Protein AF-0000000078882948 (afdb_homodimer)

Foldseek 3Di:
DPPPQQQAKDKDKKFFADQPDAQVNVCVLLVVLAAWPDWGFDADPVGTPGIIMTMHRGNNSVVSSQVVQAQDADPNTGMHD/DPPPVQQAKDKDKKFFADQPDAQVNVCVLLVVLAAWPDWGFDADPVGTPGIIMTMHRGNNSVVSSQVVQAQDADPNTGMHD

Sequence (162 aa):
AENGDSSGPKRLHVTNIPFRFRDNDLRQMFGSFGVIADVEIIYNERGSKGFGFVTFNTAAEANKAREKLNGTIVDGRKVEVAENGDSSGPKRLHVTNIPFRFRDNDLRQMFGSFGVIADVEIIYNERGSKGFGFVTFNTAAEANKAREKLNGTIVDGRKVEV

Structure (mmCIF, N/CA/C/O backbone):
data_AF-0000000078882948-model_v1
#
loop_
_entity.id
_entity.type
_entity.pdbx_description
1 polymer 'RRM domain-containing protein'
#
loop_
_atom_site.group_PDB
_atom_site.id
_atom_site.type_symbol
_atom_site.label_atom_id
_atom_site.label_alt_id
_atom_site.label_comp_id
_atom_site.label_asym_id
_atom_site.label_entity_id
_atom_site.label_seq_id
_atom_site.pdbx_PDB_ins_code
_atom_site.Cartn_x
_atom_site.Cartn_y
_atom_site.Cartn_z
_atom_site.occupancy
_atom_site.B_iso_or_equiv
_atom_site.auth_seq_id
_atom_site.auth_comp_id
_atom_site.auth_asym_id
_atom_site.auth_atom_id
_atom_site.pdbx_PDB_model_num
ATOM 1 N N . ALA A 1 1 ? 27.953 -25.922 -4.152 1 36.44 1 ALA A N 1
ATOM 2 C CA . ALA A 1 1 ? 26.516 -26.078 -3.93 1 36.44 1 ALA A CA 1
ATOM 3 C C . ALA A 1 1 ? 25.812 -24.719 -3.92 1 36.44 1 ALA A C 1
ATOM 5 O O . ALA A 1 1 ? 26.141 -23.844 -3.115 1 36.44 1 ALA A O 1
ATOM 6 N N . GLU A 1 2 ? 25.625 -23.906 -4.922 1 38.34 2 GLU A N 1
ATOM 7 C CA .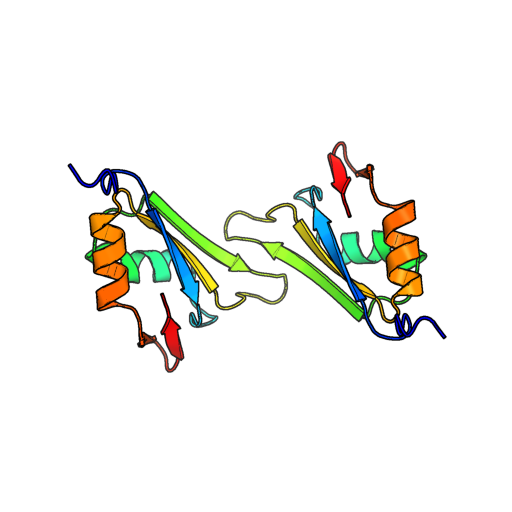 GLU A 1 2 ? 25.125 -22.531 -5.047 1 38.34 2 GLU A CA 1
ATOM 8 C C . GLU A 1 2 ? 23.969 -22.281 -4.105 1 38.34 2 GLU A C 1
ATOM 10 O O . GLU A 1 2 ? 22.984 -23.031 -4.098 1 38.34 2 GLU A O 1
ATOM 15 N N . ASN A 1 3 ? 24.062 -22.047 -2.938 1 41.12 3 ASN A N 1
ATOM 16 C CA . ASN A 1 3 ? 23.312 -21.75 -1.721 1 41.12 3 ASN A CA 1
ATOM 17 C C . ASN A 1 3 ? 22.062 -20.922 -2.018 1 41.12 3 ASN A C 1
ATOM 19 O O . ASN A 1 3 ? 21.656 -20.078 -1.217 1 41.12 3 ASN A O 1
ATOM 23 N N . GLY A 1 4 ? 21.906 -20.359 -3.166 1 41.78 4 GLY A N 1
ATOM 24 C CA . GLY A 1 4 ? 20.656 -19.797 -3.641 1 41.78 4 GLY A CA 1
ATOM 25 C C . GLY A 1 4 ? 19.453 -20.656 -3.275 1 41.78 4 GLY A C 1
ATOM 26 O O . GLY A 1 4 ? 19.078 -21.562 -4.023 1 41.78 4 GLY A O 1
ATOM 27 N N . ASP A 1 5 ? 19.406 -21.219 -2.154 1 48.25 5 ASP A N 1
ATOM 28 C CA . ASP A 1 5 ? 18.406 -21.984 -1.405 1 48.25 5 ASP A CA 1
ATOM 29 C C . ASP A 1 5 ? 16.984 -21.641 -1.876 1 48.25 5 ASP A C 1
ATOM 31 O O . ASP A 1 5 ? 16.453 -20.578 -1.55 1 48.25 5 ASP A O 1
ATOM 35 N N . SER A 1 6 ? 16.703 -21.781 -3.201 1 62.34 6 SER A N 1
ATOM 36 C CA . SER A 1 6 ? 15.586 -21.828 -4.133 1 62.34 6 SER A CA 1
ATOM 37 C C . SER A 1 6 ? 14.398 -22.578 -3.541 1 62.34 6 SER A C 1
ATOM 39 O O . SER A 1 6 ? 13.414 -22.844 -4.234 1 62.34 6 SER A O 1
ATOM 41 N N . SER A 1 7 ? 14.586 -23.062 -2.291 1 78.69 7 SER A N 1
ATOM 42 C CA . SER A 1 7 ? 13.523 -23.953 -1.832 1 78.69 7 SER A CA 1
ATOM 43 C C . SER A 1 7 ? 12.57 -23.234 -0.889 1 78.69 7 SER A C 1
ATOM 45 O O . SER A 1 7 ? 11.57 -23.812 -0.448 1 78.69 7 SER A O 1
ATOM 47 N N . GLY A 1 8 ? 12.844 -22.094 -0.618 1 89.44 8 GLY A N 1
ATOM 48 C CA . GLY A 1 8 ? 11.938 -21.406 0.29 1 89.44 8 GLY A CA 1
ATOM 49 C C . GLY A 1 8 ? 10.992 -20.453 -0.416 1 89.44 8 GLY A C 1
ATOM 50 O O . GLY A 1 8 ? 11.031 -20.328 -1.642 1 89.44 8 GLY A O 1
ATOM 51 N N . PRO A 1 9 ? 10.047 -20.031 0.336 1 94.81 9 PRO A N 1
ATOM 52 C CA . PRO A 1 9 ? 9.086 -19.094 -0.249 1 94.81 9 PRO A CA 1
ATOM 53 C C . PRO A 1 9 ? 9.75 -17.859 -0.861 1 94.81 9 PRO A C 1
ATOM 55 O O . PRO A 1 9 ? 10.766 -17.391 -0.349 1 94.81 9 PRO A O 1
ATOM 58 N N . LYS A 1 10 ? 9.281 -17.422 -2.006 1 97.5 10 LYS A N 1
ATOM 59 C CA . LYS A 1 10 ? 9.742 -16.219 -2.688 1 97.5 10 LYS A CA 1
ATOM 60 C C . LYS A 1 10 ? 8.578 -15.297 -3.033 1 97.5 10 LYS A C 1
ATOM 62 O O . LYS A 1 10 ? 7.562 -15.742 -3.57 1 97.5 10 LYS A O 1
ATOM 67 N N . ARG A 1 11 ? 8.734 -13.984 -2.771 1 98.25 11 ARG A N 1
ATOM 68 C CA . ARG A 1 11 ? 7.715 -12.969 -3.02 1 98.25 11 ARG A CA 1
ATOM 69 C C . ARG A 1 11 ? 8.039 -12.164 -4.273 1 98.25 11 ARG A C 1
ATOM 71 O O . ARG A 1 11 ? 9.141 -11.633 -4.41 1 98.25 11 ARG A O 1
ATOM 78 N N . LEU A 1 12 ? 7.039 -12.078 -5.129 1 98.44 12 LEU A N 1
ATOM 79 C CA . LEU A 1 12 ? 7.16 -11.312 -6.367 1 98.44 12 LEU A CA 1
ATOM 80 C C . LEU A 1 12 ? 6.414 -9.984 -6.262 1 98.44 12 LEU A C 1
ATOM 82 O O . LEU A 1 12 ? 5.297 -9.938 -5.738 1 98.44 12 LEU A O 1
ATOM 86 N N . HIS A 1 13 ? 7.105 -8.992 -6.695 1 98.62 13 HIS A N 1
ATOM 87 C CA . HIS A 1 13 ? 6.445 -7.715 -6.906 1 98.62 13 HIS A CA 1
ATOM 88 C C . HIS A 1 13 ? 5.82 -7.641 -8.297 1 98.62 13 HIS A C 1
ATOM 90 O O . HIS A 1 13 ? 6.496 -7.871 -9.297 1 98.62 13 HIS A O 1
ATOM 96 N N . VAL A 1 14 ? 4.527 -7.309 -8.32 1 98.31 14 VAL A N 1
ATOM 97 C CA . VAL A 1 14 ? 3.777 -7.234 -9.57 1 98.31 14 VAL A CA 1
ATOM 98 C C . VAL A 1 14 ? 3.23 -5.82 -9.758 1 98.31 14 VAL A C 1
ATOM 100 O O . VAL A 1 14 ? 2.598 -5.266 -8.859 1 98.31 14 VAL A O 1
ATOM 103 N N . THR A 1 15 ? 3.477 -5.27 -10.945 1 98.12 15 THR A N 1
ATOM 104 C CA . THR A 1 15 ? 3.023 -3.906 -11.195 1 98.12 15 THR A CA 1
ATOM 105 C C . THR A 1 15 ? 2.25 -3.82 -12.508 1 98.12 15 THR A C 1
ATOM 107 O O . THR A 1 15 ? 2.193 -4.793 -13.266 1 98.12 15 THR A O 1
ATOM 110 N N . ASN A 1 16 ? 1.562 -2.744 -12.586 1 98.06 16 ASN A N 1
ATOM 111 C CA . ASN A 1 16 ? 0.742 -2.445 -13.758 1 98.06 16 ASN A CA 1
ATOM 112 C C . ASN A 1 16 ? -0.428 -3.416 -13.883 1 98.06 16 ASN A C 1
ATOM 114 O O . ASN A 1 16 ? -0.766 -3.848 -14.992 1 98.06 16 ASN A O 1
ATOM 118 N N . ILE A 1 17 ? -0.907 -3.713 -12.781 1 97.19 17 ILE A N 1
ATOM 119 C CA . ILE A 1 17 ? -2.092 -4.562 -12.719 1 97.19 17 ILE A CA 1
ATOM 120 C C . ILE A 1 17 ? -3.34 -3.732 -13.008 1 97.19 17 ILE A C 1
ATOM 122 O O . ILE A 1 17 ? -3.475 -2.611 -12.508 1 97.19 17 ILE A O 1
ATOM 126 N N . PRO A 1 18 ? -4.195 -4.352 -13.844 1 97 18 PRO A N 1
ATOM 127 C CA . PRO A 1 18 ? -5.457 -3.635 -14.039 1 97 18 PRO A CA 1
ATOM 128 C C . PRO A 1 18 ? -6.145 -3.273 -12.719 1 97 18 PRO A C 1
ATOM 130 O O . PRO A 1 18 ? -6.168 -4.082 -11.789 1 97 18 PRO A O 1
ATOM 133 N N . PHE A 1 19 ? -6.816 -2.037 -12.641 1 96.38 19 PHE A N 1
ATOM 134 C CA . PHE A 1 19 ? -7.355 -1.521 -11.383 1 96.38 19 PHE A CA 1
ATOM 135 C C . PHE A 1 19 ? -8.531 -2.361 -10.914 1 96.38 19 PHE A C 1
ATOM 137 O O . PHE A 1 19 ? -8.859 -2.371 -9.727 1 96.38 19 PHE A O 1
ATOM 144 N N . ARG A 1 20 ? -9.164 -3.096 -11.805 1 95.81 20 ARG A N 1
ATOM 145 C CA . ARG A 1 20 ? -10.328 -3.898 -11.453 1 95.81 20 ARG A CA 1
ATOM 146 C C . ARG A 1 20 ? -9.914 -5.227 -10.828 1 95.81 20 ARG A C 1
ATOM 148 O O . ARG A 1 20 ? -10.75 -5.938 -10.266 1 95.81 20 ARG A O 1
ATOM 155 N N . PHE A 1 21 ? -8.664 -5.562 -10.945 1 96.31 21 PHE A N 1
ATOM 156 C CA . PHE A 1 21 ? -8.18 -6.828 -10.406 1 96.31 21 PHE A CA 1
ATOM 157 C C . PHE A 1 21 ? -8.266 -6.832 -8.883 1 96.31 21 PHE A C 1
ATOM 159 O O . PHE A 1 21 ? -8.062 -5.801 -8.242 1 96.31 21 PHE A O 1
ATOM 166 N N . ARG A 1 22 ? -8.492 -7.973 -8.391 1 96.44 22 ARG A N 1
ATOM 167 C CA . ARG A 1 22 ? -8.445 -8.266 -6.965 1 96.44 22 ARG A CA 1
ATOM 168 C C . ARG A 1 22 ? -7.516 -9.43 -6.672 1 96.44 22 ARG A C 1
ATOM 170 O O . ARG A 1 22 ? -6.848 -9.945 -7.578 1 96.44 22 ARG A O 1
ATOM 177 N N . ASP A 1 23 ? -7.453 -9.734 -5.414 1 97.31 23 ASP A N 1
ATOM 178 C CA . ASP A 1 23 ? -6.523 -10.789 -5.016 1 97.31 23 ASP A CA 1
ATOM 179 C C . ASP A 1 23 ? -6.809 -12.086 -5.77 1 97.31 23 ASP A C 1
ATOM 181 O O . ASP A 1 23 ? -5.879 -12.781 -6.191 1 97.31 23 ASP A O 1
ATOM 185 N N . ASN A 1 24 ? -8.078 -12.375 -5.984 1 96.62 24 ASN A N 1
ATOM 186 C CA . ASN A 1 24 ? -8.453 -13.617 -6.648 1 96.62 24 ASN A CA 1
ATOM 187 C C . ASN A 1 24 ? -8 -13.633 -8.102 1 96.62 24 ASN A C 1
ATOM 189 O O . ASN A 1 24 ? -7.574 -14.664 -8.617 1 96.62 24 ASN A O 1
ATOM 193 N N . ASP A 1 25 ? -8.109 -12.477 -8.781 1 96.31 25 ASP A N 1
ATOM 194 C CA . ASP A 1 25 ? -7.648 -12.375 -10.164 1 96.31 25 ASP A CA 1
ATOM 195 C C . ASP A 1 25 ? -6.148 -12.633 -10.266 1 96.31 25 ASP A C 1
ATOM 197 O O . ASP A 1 25 ? -5.699 -13.367 -11.148 1 96.31 25 ASP A O 1
ATOM 201 N N . LEU A 1 26 ? -5.434 -12.078 -9.352 1 96.12 26 LEU A N 1
ATOM 202 C CA . LEU A 1 26 ? -3.984 -12.258 -9.328 1 96.12 26 LEU A CA 1
ATOM 203 C C . LEU A 1 26 ? -3.621 -13.703 -9.008 1 96.12 26 LEU A C 1
ATOM 205 O O . LEU A 1 26 ? -2.699 -14.258 -9.602 1 96.12 26 LEU A O 1
ATOM 209 N N . ARG A 1 27 ? -4.367 -14.258 -8.094 1 97.19 27 ARG A N 1
ATOM 210 C CA . ARG A 1 27 ? -4.145 -15.656 -7.723 1 97.19 27 ARG A CA 1
ATOM 211 C C . ARG A 1 27 ? -4.344 -16.578 -8.922 1 97.19 27 ARG A C 1
ATOM 213 O O . ARG A 1 27 ? -3.551 -17.5 -9.141 1 97.19 27 ARG A O 1
ATOM 220 N N . GLN A 1 28 ? -5.359 -16.344 -9.656 1 96.5 28 GLN A N 1
ATOM 221 C CA . GLN A 1 28 ? -5.652 -17.141 -10.836 1 96.5 28 GLN A CA 1
ATOM 222 C C . GLN A 1 28 ? -4.578 -16.984 -11.906 1 96.5 28 GLN A C 1
ATOM 224 O O . GLN A 1 28 ? -4.172 -17.953 -12.547 1 96.5 28 GLN A O 1
ATOM 229 N N . MET A 1 29 ? -4.109 -15.852 -12.008 1 95.38 29 MET A N 1
ATOM 230 C CA . MET A 1 29 ? -3.109 -15.523 -13.023 1 95.38 29 MET A CA 1
ATOM 231 C C . MET A 1 29 ? -1.779 -16.203 -12.711 1 95.38 29 MET A C 1
ATOM 233 O O . MET A 1 29 ? -1.116 -16.734 -13.609 1 95.38 29 MET A O 1
ATOM 237 N N . PHE A 1 30 ? -1.4 -16.266 -11.469 1 97.69 30 PHE A N 1
ATOM 238 C CA . PHE A 1 30 ? -0.091 -16.766 -11.07 1 97.69 30 PHE A CA 1
ATOM 239 C C . PHE A 1 30 ? -0.182 -18.234 -10.641 1 97.69 30 PHE A C 1
ATOM 241 O O . PHE A 1 30 ? 0.833 -18.922 -10.57 1 97.69 30 PHE A O 1
ATOM 248 N N . GLY A 1 31 ? -1.361 -18.672 -10.328 1 96.75 31 GLY A N 1
ATOM 249 C CA . GLY A 1 31 ? -1.565 -20 -9.766 1 96.75 31 GLY A CA 1
ATOM 250 C C . GLY A 1 31 ? -1.171 -21.125 -10.703 1 96.75 31 GLY A C 1
ATOM 251 O O . GLY A 1 31 ? -0.906 -22.234 -10.266 1 96.75 31 GLY A O 1
ATOM 252 N N . SER A 1 32 ? -1.113 -20.922 -11.992 1 95.19 32 SER A N 1
ATOM 253 C CA . SER A 1 32 ? -0.786 -21.938 -12.984 1 95.19 32 SER A CA 1
ATOM 254 C C . SER A 1 32 ? 0.7 -22.281 -12.961 1 95.19 32 SER A C 1
ATOM 256 O O . SER A 1 32 ? 1.119 -23.297 -13.531 1 95.19 32 SER A O 1
ATOM 258 N N . PHE A 1 33 ? 1.458 -21.531 -12.164 1 96.19 33 PHE A N 1
ATOM 259 C CA . PHE A 1 33 ? 2.904 -21.703 -12.219 1 96.19 33 PHE A CA 1
ATOM 260 C C . PHE A 1 33 ? 3.42 -22.344 -10.938 1 96.19 33 PHE A C 1
ATOM 262 O O . PHE A 1 33 ? 4.609 -22.656 -10.82 1 96.19 33 PHE A O 1
ATOM 269 N N . GLY A 1 34 ? 2.514 -22.453 -9.992 1 95.38 34 GLY A N 1
ATOM 270 C CA . GLY A 1 34 ? 2.92 -23.062 -8.734 1 95.38 34 GLY A CA 1
ATOM 271 C C . GLY A 1 34 ? 1.939 -22.828 -7.605 1 95.38 34 GLY A C 1
ATOM 272 O O . GLY A 1 34 ? 0.861 -22.266 -7.824 1 95.38 34 GLY A O 1
ATOM 273 N N . VAL A 1 35 ? 2.375 -23.297 -6.449 1 96.25 35 VAL A N 1
ATOM 274 C CA . VAL A 1 35 ? 1.554 -23.125 -5.258 1 96.25 35 VAL A CA 1
ATOM 275 C C . VAL A 1 35 ? 1.793 -21.75 -4.656 1 96.25 35 VAL A C 1
ATOM 277 O O . VAL A 1 35 ? 2.93 -21.391 -4.332 1 96.25 35 VAL A O 1
ATOM 280 N N . ILE A 1 36 ? 0.721 -21.031 -4.48 1 97.69 36 ILE A N 1
ATOM 281 C CA . ILE A 1 36 ? 0.794 -19.656 -3.984 1 97.69 36 ILE A CA 1
ATOM 282 C C . ILE A 1 36 ? 0.56 -19.641 -2.475 1 97.69 36 ILE A C 1
ATOM 284 O O . ILE A 1 36 ? -0.443 -20.172 -1.991 1 97.69 36 ILE A O 1
ATOM 288 N N . ALA A 1 37 ? 1.506 -19.078 -1.807 1 97.19 37 ALA A N 1
ATOM 289 C CA . ALA A 1 37 ? 1.39 -18.953 -0.356 1 97.19 37 ALA A CA 1
ATOM 290 C C . ALA A 1 37 ? 0.556 -17.734 0.031 1 97.19 37 ALA A C 1
ATOM 292 O O . ALA A 1 37 ? -0.234 -17.797 0.976 1 97.19 37 ALA A O 1
ATOM 293 N N . ASP A 1 38 ? 0.689 -16.672 -0.7 1 97.25 38 ASP A N 1
ATOM 294 C CA . ASP A 1 38 ? -0.02 -15.438 -0.358 1 97.25 38 ASP A CA 1
ATOM 295 C C . ASP A 1 38 ? -0.134 -14.516 -1.569 1 97.25 38 ASP A C 1
ATOM 297 O O . ASP A 1 38 ? 0.745 -14.508 -2.434 1 97.25 38 ASP A O 1
ATOM 301 N N . VAL A 1 39 ? -1.238 -13.828 -1.63 1 97.81 39 VAL A N 1
ATOM 302 C CA . VAL A 1 39 ? -1.466 -12.805 -2.648 1 97.81 39 VAL A CA 1
ATOM 303 C C . VAL A 1 39 ? -2.041 -11.547 -2.002 1 97.81 39 VAL A C 1
ATOM 305 O O . VAL A 1 39 ? -2.898 -11.633 -1.119 1 97.81 39 VAL A O 1
ATOM 308 N N . GLU A 1 40 ? -1.542 -10.422 -2.533 1 97.69 40 GLU A N 1
ATOM 309 C CA . GLU A 1 40 ? -2.092 -9.164 -2.029 1 97.69 40 GLU A CA 1
ATOM 310 C C . GLU A 1 40 ? -1.947 -8.047 -3.059 1 97.69 40 GLU A C 1
ATOM 312 O O . GLU A 1 40 ? -0.871 -7.855 -3.629 1 97.69 40 GLU A O 1
ATOM 317 N N . ILE A 1 41 ? -3.004 -7.34 -3.26 1 98.25 41 ILE A N 1
ATOM 318 C CA . ILE A 1 41 ? -2.977 -6.098 -4.027 1 98.25 41 ILE A CA 1
ATOM 319 C C . ILE A 1 41 ? -3.098 -4.902 -3.082 1 98.25 41 ILE A C 1
ATOM 321 O O . ILE A 1 41 ? -3.822 -4.965 -2.086 1 98.25 41 ILE A O 1
ATOM 325 N N . ILE A 1 42 ? -2.371 -3.941 -3.359 1 98.19 42 ILE A N 1
ATOM 326 C CA . ILE A 1 42 ? -2.328 -2.76 -2.502 1 98.19 42 ILE A CA 1
ATOM 327 C C . ILE A 1 42 ? -3.365 -1.743 -2.975 1 98.19 42 ILE A C 1
ATOM 329 O O . ILE A 1 42 ? -3.445 -1.438 -4.168 1 98.19 42 ILE A O 1
ATOM 333 N N . TYR A 1 43 ? -4.121 -1.259 -1.965 1 97.81 43 TYR A N 1
ATOM 334 C CA . TYR A 1 43 ? -5.203 -0.313 -2.215 1 97.81 43 TYR A CA 1
ATOM 335 C C . TYR A 1 43 ? -5 0.972 -1.421 1 97.81 43 TYR A C 1
ATOM 337 O O . TYR A 1 43 ? -4.27 0.985 -0.428 1 97.81 43 TYR A O 1
ATOM 345 N N . ASN A 1 44 ? -5.605 1.995 -1.903 1 96.56 44 ASN A N 1
ATOM 346 C CA . ASN A 1 44 ? -5.961 3.139 -1.07 1 96.56 44 ASN A CA 1
ATOM 347 C C . ASN A 1 44 ? -7.465 3.391 -1.076 1 96.56 44 ASN A C 1
ATOM 349 O O . ASN A 1 44 ? -8.234 2.553 -1.544 1 96.56 44 ASN A O 1
ATOM 353 N N . GLU A 1 45 ? -7.836 4.48 -0.497 1 93.12 45 GLU A N 1
ATOM 354 C CA . GLU A 1 45 ? -9.266 4.758 -0.379 1 93.12 45 GLU A CA 1
ATOM 355 C C . GLU A 1 45 ? -9.914 4.891 -1.753 1 93.12 45 GLU A C 1
ATOM 357 O O . GLU A 1 45 ? -11.125 4.684 -1.896 1 93.12 45 GLU A O 1
ATOM 362 N N . ARG A 1 46 ? -9.148 5.203 -2.715 1 92 46 ARG A N 1
ATOM 363 C CA . ARG A 1 46 ? -9.664 5.434 -4.062 1 92 46 ARG A CA 1
ATOM 364 C C . ARG A 1 46 ? -9.734 4.129 -4.852 1 92 46 ARG A C 1
ATOM 366 O O . ARG A 1 46 ? -10.484 4.023 -5.82 1 92 46 ARG A O 1
ATOM 373 N N . GLY A 1 47 ? -8.977 3.191 -4.457 1 95.06 47 GLY A N 1
ATOM 374 C CA . GLY A 1 47 ? -8.953 1.907 -5.141 1 95.06 47 GLY A CA 1
ATOM 375 C C . GLY A 1 47 ? -7.559 1.312 -5.238 1 95.06 47 GLY A C 1
ATOM 376 O O . GLY A 1 47 ? -6.652 1.711 -4.504 1 95.06 47 GLY A O 1
ATOM 377 N N . SER A 1 48 ? -7.523 0.276 -6.18 1 97.19 48 SER A N 1
ATOM 378 C CA . SER A 1 48 ? -6.25 -0.406 -6.391 1 97.19 48 SER A CA 1
ATOM 379 C C . SER A 1 48 ? -5.176 0.566 -6.863 1 97.19 48 SER A C 1
ATOM 381 O O . SER A 1 48 ? -5.438 1.431 -7.703 1 97.19 48 SER A O 1
ATOM 383 N N . LYS A 1 49 ? -3.977 0.373 -6.426 1 96.75 49 LYS A N 1
ATOM 384 C CA . LYS A 1 49 ? -2.848 1.198 -6.848 1 96.75 49 LYS A CA 1
ATOM 385 C C . LYS A 1 49 ? -2.146 0.595 -8.062 1 96.75 49 LYS A C 1
ATOM 387 O O . LYS A 1 49 ? -1.169 1.155 -8.562 1 96.75 49 LYS A O 1
ATOM 392 N N . GLY A 1 50 ? -2.547 -0.565 -8.453 1 97.19 50 GLY A N 1
ATOM 393 C CA . GLY A 1 50 ? -2.027 -1.171 -9.672 1 97.19 50 GLY A CA 1
ATOM 394 C C . GLY A 1 50 ? -0.788 -2.012 -9.438 1 97.19 50 GLY A C 1
ATOM 395 O O . GLY A 1 50 ? -0.006 -2.246 -10.359 1 97.19 50 GLY A O 1
ATOM 396 N N . PHE A 1 51 ? -0.57 -2.262 -8.18 1 98 51 PHE A N 1
ATOM 397 C CA . PHE A 1 51 ? 0.531 -3.172 -7.891 1 98 51 PHE A CA 1
ATOM 398 C C . PHE A 1 51 ? 0.196 -4.066 -6.703 1 98 51 PHE A C 1
ATOM 400 O O . PHE A 1 51 ? -0.76 -3.805 -5.973 1 98 51 PHE A O 1
ATOM 407 N N . GLY A 1 52 ? 0.974 -5.137 -6.609 1 98.12 52 GLY A N 1
ATOM 408 C CA . GLY A 1 52 ? 0.775 -6.109 -5.551 1 98.12 52 GLY A CA 1
ATOM 409 C C . GLY A 1 52 ? 1.921 -7.098 -5.426 1 98.12 52 GLY A C 1
ATOM 410 O O . GLY A 1 52 ? 3.002 -6.875 -5.973 1 98.12 52 GLY A O 1
ATOM 411 N N . PHE A 1 53 ? 1.62 -8.086 -4.613 1 98.44 53 PHE A N 1
ATOM 412 C CA . PHE A 1 53 ? 2.646 -9.078 -4.312 1 98.44 53 PHE A CA 1
ATOM 413 C C . PHE A 1 53 ? 2.064 -10.484 -4.355 1 98.44 53 PHE A C 1
ATOM 415 O O . PHE A 1 53 ? 0.939 -10.711 -3.906 1 98.44 53 PHE A O 1
ATOM 422 N N . VAL A 1 54 ? 2.867 -11.375 -4.844 1 98.31 54 VAL A N 1
ATOM 423 C CA . VAL A 1 54 ? 2.525 -12.789 -4.875 1 98.31 54 VAL A CA 1
ATOM 424 C C . VAL A 1 54 ? 3.662 -13.609 -4.266 1 98.31 54 VAL A C 1
ATOM 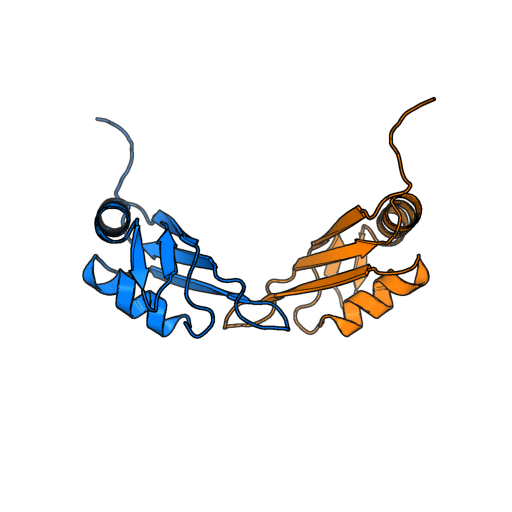426 O O . VAL A 1 54 ? 4.816 -13.484 -4.68 1 98.31 54 VAL A O 1
ATOM 429 N N . THR A 1 55 ? 3.344 -14.367 -3.307 1 98.31 55 THR A N 1
ATOM 430 C CA . THR A 1 55 ? 4.336 -15.227 -2.672 1 98.31 55 THR A CA 1
ATOM 431 C C . THR A 1 55 ? 4.121 -16.688 -3.066 1 98.31 55 THR A C 1
ATOM 433 O O . THR A 1 55 ? 3.049 -17.25 -2.826 1 98.31 55 THR A O 1
ATOM 436 N N . PHE A 1 56 ? 5.195 -17.234 -3.578 1 98 56 PHE A N 1
ATOM 437 C CA . PHE A 1 56 ? 5.18 -18.656 -3.924 1 98 56 PHE A CA 1
ATOM 438 C C . PHE A 1 56 ? 5.844 -19.484 -2.832 1 98 56 PHE A C 1
ATOM 440 O O . PHE A 1 56 ? 6.68 -18.984 -2.08 1 98 56 PHE A O 1
ATOM 447 N N . ASN A 1 57 ? 5.449 -20.703 -2.826 1 96.88 57 ASN A N 1
ATOM 448 C CA . ASN A 1 57 ? 6.012 -21.609 -1.829 1 96.88 57 ASN A CA 1
ATOM 449 C C . ASN A 1 57 ? 7.484 -21.891 -2.096 1 96.88 57 ASN A C 1
ATOM 451 O O . ASN A 1 57 ? 8.234 -22.219 -1.174 1 96.88 57 ASN A O 1
ATOM 455 N N . THR A 1 58 ? 7.883 -21.797 -3.391 1 95.88 58 THR A N 1
ATOM 456 C CA . THR A 1 58 ? 9.281 -22.047 -3.725 1 95.88 58 THR A CA 1
ATOM 457 C C . THR A 1 58 ? 9.797 -20.984 -4.695 1 95.88 58 THR A C 1
ATOM 459 O O . THR A 1 58 ? 9.039 -20.453 -5.504 1 95.88 58 THR A O 1
ATOM 462 N N . ALA A 1 59 ? 11.07 -20.734 -4.645 1 96.44 59 ALA A N 1
ATOM 463 C CA . ALA A 1 59 ? 11.711 -19.781 -5.539 1 96.44 59 ALA A CA 1
ATOM 464 C C . ALA A 1 59 ? 11.625 -20.234 -6.992 1 96.44 59 ALA A C 1
ATOM 466 O O . ALA A 1 59 ? 11.508 -19.422 -7.906 1 96.44 59 ALA A O 1
ATOM 467 N N . ALA A 1 60 ? 11.695 -21.531 -7.148 1 95.88 60 ALA A N 1
ATOM 468 C CA . ALA A 1 60 ? 11.633 -22.094 -8.492 1 95.88 60 ALA A CA 1
ATOM 469 C C . ALA A 1 60 ? 10.312 -21.75 -9.172 1 95.88 60 ALA A C 1
ATOM 471 O O . ALA A 1 60 ? 10.297 -21.312 -10.328 1 95.88 60 ALA A O 1
ATOM 472 N N . GLU A 1 61 ? 9.234 -21.922 -8.461 1 96.56 61 GLU A N 1
ATOM 473 C CA . GLU A 1 61 ? 7.91 -21.609 -8.984 1 96.56 61 GLU A CA 1
ATOM 474 C C . GLU A 1 61 ? 7.766 -20.109 -9.258 1 96.56 61 GLU A C 1
ATOM 476 O O . GLU A 1 61 ? 7.188 -19.703 -10.273 1 96.56 61 GLU A O 1
ATOM 481 N N . ALA A 1 62 ? 8.289 -19.297 -8.367 1 97.5 62 ALA A N 1
ATOM 482 C CA . ALA A 1 62 ? 8.25 -17.859 -8.523 1 97.5 62 ALA A CA 1
ATOM 483 C C . ALA A 1 62 ? 9.008 -17.422 -9.773 1 97.5 62 ALA A C 1
ATOM 485 O O . ALA A 1 62 ? 8.523 -16.562 -10.531 1 97.5 62 ALA A O 1
ATOM 486 N N . ASN A 1 63 ? 10.156 -17.953 -9.945 1 96.69 63 ASN A N 1
ATOM 487 C CA . ASN A 1 63 ? 10.984 -17.609 -11.094 1 96.69 63 ASN A CA 1
ATOM 488 C C . ASN A 1 63 ? 10.312 -18 -12.406 1 96.69 63 ASN A C 1
ATOM 490 O O . ASN A 1 63 ? 10.367 -17.266 -13.391 1 96.69 63 ASN A O 1
ATOM 494 N N . LYS A 1 64 ? 9.75 -19.172 -12.383 1 96.38 64 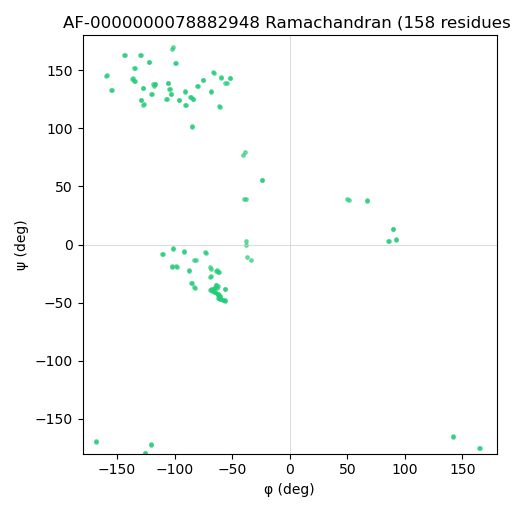LYS A N 1
ATOM 495 C CA . LYS A 1 64 ? 9.008 -19.625 -13.555 1 96.38 64 LYS A CA 1
ATOM 496 C C . LYS A 1 64 ? 7.879 -18.656 -13.898 1 96.38 64 LYS A C 1
ATOM 498 O O . LYS A 1 64 ? 7.699 -18.297 -15.062 1 96.38 64 LYS A O 1
ATOM 503 N N . ALA A 1 65 ? 7.129 -18.281 -12.898 1 97.44 65 ALA A N 1
ATOM 504 C CA . ALA A 1 65 ? 6.023 -17.344 -13.086 1 97.44 65 ALA A CA 1
ATOM 505 C C . ALA A 1 65 ? 6.527 -16.016 -13.617 1 97.44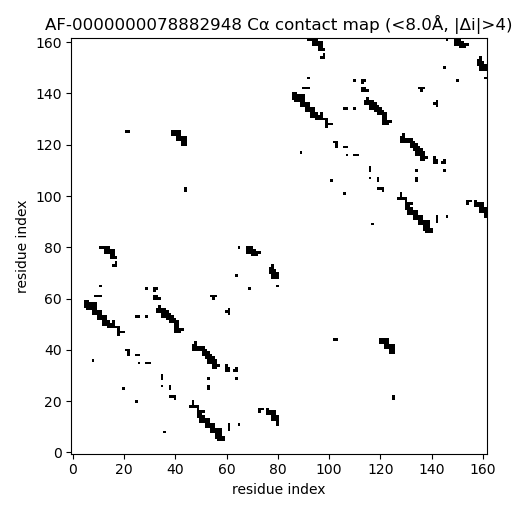 65 ALA A C 1
ATOM 507 O O . ALA A 1 65 ? 5.926 -15.43 -14.523 1 97.44 65 ALA A O 1
ATOM 508 N N . ARG A 1 66 ? 7.562 -15.508 -13.023 1 97.69 66 ARG A N 1
ATOM 509 C CA . ARG A 1 66 ? 8.148 -14.234 -13.438 1 97.69 66 ARG A CA 1
ATOM 510 C C . ARG A 1 66 ? 8.531 -14.258 -14.914 1 97.69 66 ARG A C 1
ATOM 512 O O . ARG A 1 66 ? 8.219 -13.336 -15.664 1 97.69 66 ARG A O 1
ATOM 519 N N . GLU A 1 67 ? 9.211 -15.305 -15.32 1 96.31 67 GLU A N 1
ATOM 520 C CA . GLU A 1 67 ? 9.688 -15.438 -16.688 1 96.31 67 GLU A CA 1
ATOM 521 C C . GLU A 1 67 ? 8.523 -15.5 -17.672 1 96.31 67 GLU A C 1
ATOM 523 O O . GLU A 1 67 ? 8.602 -14.93 -18.766 1 96.31 67 GLU A O 1
ATOM 528 N N . LYS A 1 68 ? 7.508 -16.125 -17.281 1 95.88 68 LYS A N 1
ATOM 529 C CA . LYS A 1 68 ? 6.391 -16.359 -18.188 1 95.88 68 LYS A CA 1
ATOM 530 C C . LYS A 1 68 ? 5.441 -15.164 -18.219 1 95.88 68 LYS A C 1
ATOM 532 O O . LYS A 1 68 ? 4.84 -14.867 -19.25 1 95.88 68 LYS A O 1
ATOM 537 N N . LEU A 1 69 ? 5.289 -14.453 -17.078 1 96.5 69 LEU A N 1
ATOM 538 C CA . LEU A 1 69 ? 4.215 -13.469 -16.969 1 96.5 69 LEU A CA 1
ATOM 539 C C . LEU A 1 69 ? 4.758 -12.055 -17.141 1 96.5 69 LEU A C 1
ATOM 541 O O . LEU A 1 69 ? 3.992 -11.117 -17.391 1 96.5 69 LEU A O 1
ATOM 545 N N . ASN A 1 70 ? 6.047 -11.906 -16.953 1 97.56 70 ASN A N 1
ATOM 546 C CA . ASN A 1 70 ? 6.629 -10.578 -17.094 1 97.56 70 ASN A CA 1
ATOM 547 C C . ASN A 1 70 ? 6.426 -10.023 -18.5 1 97.56 70 ASN A C 1
ATOM 549 O O . ASN A 1 70 ? 6.812 -10.656 -19.484 1 97.56 70 ASN A O 1
ATOM 553 N N . GLY A 1 71 ? 5.73 -8.922 -18.578 1 96.69 71 GLY A N 1
ATOM 554 C CA . GLY A 1 71 ? 5.52 -8.281 -19.859 1 96.69 71 GLY A CA 1
ATOM 555 C C . GLY A 1 71 ? 4.238 -8.727 -20.547 1 96.69 71 GLY A C 1
ATOM 556 O O . GLY A 1 71 ? 3.93 -8.266 -21.641 1 96.69 71 GLY A O 1
ATOM 557 N N . THR A 1 72 ? 3.477 -9.5 -19.938 1 95.56 72 THR A N 1
ATOM 558 C CA . THR A 1 72 ? 2.223 -9.969 -20.516 1 95.56 72 THR A CA 1
ATOM 559 C C . THR A 1 72 ? 1.167 -8.867 -20.484 1 95.56 72 THR A C 1
ATOM 561 O O . THR A 1 72 ? 1.045 -8.141 -19.484 1 95.56 72 THR A O 1
ATOM 564 N N . ILE A 1 73 ? 0.386 -8.781 -21.5 1 95.62 73 ILE A N 1
ATOM 565 C CA . ILE A 1 73 ? -0.668 -7.781 -21.594 1 95.62 73 ILE A CA 1
ATOM 566 C C . ILE A 1 73 ? -1.971 -8.344 -21.031 1 95.62 73 ILE A C 1
ATOM 568 O O . ILE A 1 73 ? -2.441 -9.398 -21.469 1 95.62 73 ILE A O 1
ATOM 572 N N . VAL A 1 74 ? -2.406 -7.664 -20.062 1 93.69 74 VAL A N 1
ATOM 573 C CA . VAL A 1 74 ? -3.674 -8.031 -19.453 1 93.69 74 VAL A CA 1
ATOM 574 C C . VAL A 1 74 ? -4.602 -6.82 -19.406 1 93.69 74 VAL A C 1
ATOM 576 O O . VAL A 1 74 ? -4.277 -5.797 -18.797 1 93.69 74 VAL A O 1
ATOM 579 N N . ASP A 1 75 ? -5.77 -6.957 -20.047 1 94.25 75 ASP A N 1
AT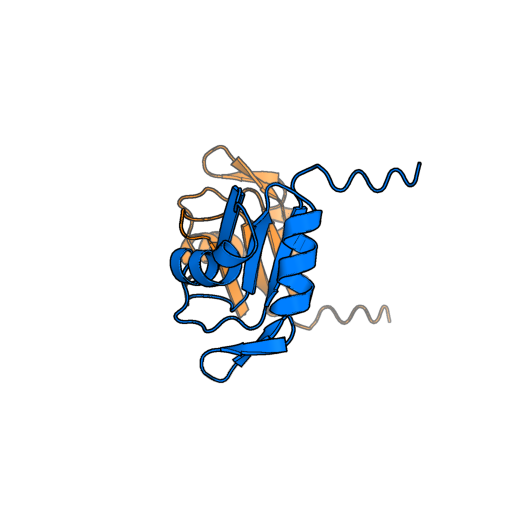OM 580 C CA . ASP A 1 75 ? -6.75 -5.879 -20.141 1 94.25 75 ASP A CA 1
ATOM 581 C C . ASP A 1 75 ? -6.098 -4.582 -20.609 1 94.25 75 ASP A C 1
ATOM 583 O O . ASP A 1 75 ? -6.34 -3.518 -20.047 1 94.25 75 ASP A O 1
ATOM 587 N N . GLY A 1 76 ? -5.207 -4.695 -21.5 1 94.38 76 GLY A N 1
ATOM 588 C CA . GLY A 1 76 ? -4.59 -3.543 -22.141 1 94.38 76 GLY A CA 1
ATOM 589 C C . GLY A 1 76 ? -3.406 -2.994 -21.359 1 94.38 76 GLY A C 1
ATOM 590 O O . GLY A 1 76 ? -2.791 -2.01 -21.781 1 94.38 76 GLY A O 1
ATOM 591 N N . ARG A 1 77 ? -3.047 -3.605 -20.297 1 96.44 77 ARG A N 1
ATOM 592 C CA . ARG A 1 77 ? -1.929 -3.166 -19.469 1 96.44 77 ARG A CA 1
ATOM 593 C C . ARG A 1 77 ? -0.823 -4.215 -19.438 1 96.44 77 ARG A C 1
ATOM 595 O O . ARG A 1 77 ? -1.098 -5.41 -19.328 1 96.44 77 ARG A O 1
ATOM 602 N N . LYS A 1 78 ? 0.399 -3.789 -19.531 1 97.5 78 LYS A N 1
ATOM 603 C CA . LYS A 1 78 ? 1.543 -4.695 -19.5 1 97.5 78 LYS A CA 1
ATOM 604 C C . LYS A 1 78 ? 1.966 -5.016 -18.078 1 97.5 78 LYS A C 1
ATOM 606 O O . LYS A 1 78 ? 2.664 -4.227 -17.438 1 97.5 78 LYS A O 1
ATOM 611 N N . VAL A 1 79 ? 1.608 -6.105 -17.641 1 97.5 79 VAL A N 1
ATOM 612 C CA . VAL A 1 79 ? 1.932 -6.539 -16.281 1 97.5 79 VAL A CA 1
ATOM 613 C C . VAL A 1 79 ? 3.434 -6.785 -16.156 1 97.5 79 VAL A C 1
ATOM 615 O O . VAL A 1 79 ? 4.031 -7.441 -17.016 1 97.5 79 VAL A O 1
ATOM 618 N N . GLU A 1 80 ? 3.945 -6.238 -15.148 1 98.06 80 GLU A N 1
ATOM 619 C CA . GLU A 1 80 ? 5.375 -6.414 -14.906 1 98.06 80 GLU A CA 1
ATOM 620 C C . GLU A 1 80 ? 5.629 -7.141 -13.594 1 98.06 80 GLU A C 1
ATOM 622 O O . GLU A 1 80 ? 4.953 -6.879 -12.594 1 98.06 80 GLU A O 1
ATOM 627 N N . VAL A 1 81 ? 6.559 -8.07 -13.703 1 97.56 81 VAL A N 1
ATOM 628 C CA . VAL A 1 81 ? 6.887 -8.875 -12.539 1 97.56 81 VAL A CA 1
ATOM 629 C C . VAL A 1 81 ? 8.383 -8.773 -12.25 1 97.56 81 VAL A C 1
ATOM 631 O O . VAL A 1 81 ? 9.211 -8.906 -13.156 1 97.56 81 VAL A O 1
ATOM 634 N N . ALA B 1 1 ? 23.297 30.078 1.319 1 36.28 1 ALA B N 1
ATOM 635 C CA . A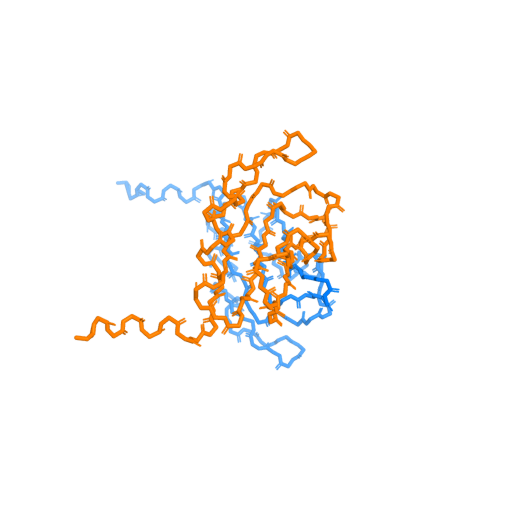LA B 1 1 ? 21.844 30.031 1.284 1 36.28 1 ALA B CA 1
ATOM 636 C C . ALA B 1 1 ? 21.328 28.609 1.299 1 36.28 1 ALA B C 1
ATOM 638 O O . ALA B 1 1 ? 21.672 27.812 0.419 1 36.28 1 ALA B O 1
ATOM 639 N N . GLU B 1 2 ? 21.375 27.734 2.256 1 38.44 2 GLU B N 1
ATOM 640 C CA . GLU B 1 2 ? 21.125 26.297 2.354 1 38.44 2 GLU B CA 1
ATOM 641 C C . GLU B 1 2 ? 19.906 25.891 1.542 1 38.44 2 GLU B C 1
ATOM 643 O O . GLU B 1 2 ? 18.812 26.438 1.742 1 38.44 2 GLU B O 1
ATOM 648 N N . ASN B 1 3 ? 19.875 25.766 0.337 1 40.78 3 ASN B N 1
ATOM 649 C CA . ASN B 1 3 ? 19.031 25.469 -0.82 1 40.78 3 ASN B CA 1
ATOM 650 C C . ASN B 1 3 ? 18 24.391 -0.501 1 40.78 3 ASN B C 1
ATOM 652 O O . ASN B 1 3 ? 17.656 23.578 -1.36 1 40.78 3 ASN B O 1
ATOM 656 N N . GLY B 1 4 ? 18.062 23.719 0.588 1 41.69 4 GLY B N 1
ATOM 657 C CA . GLY B 1 4 ? 17 22.906 1.126 1 41.69 4 GLY B CA 1
ATOM 658 C C . GLY B 1 4 ? 15.625 23.516 0.922 1 41.69 4 GLY B C 1
ATOM 659 O O . GLY B 1 4 ? 15.172 24.328 1.731 1 41.69 4 GLY B O 1
ATOM 660 N N . ASP B 1 5 ? 15.359 24.094 -0.15 1 47.97 5 ASP B N 1
ATOM 661 C CA . ASP B 1 5 ? 14.164 24.672 -0.75 1 47.97 5 ASP B CA 1
ATOM 662 C C . ASP B 1 5 ? 12.898 24.047 -0.167 1 47.97 5 ASP B C 1
ATOM 664 O O . ASP B 1 5 ? 12.555 22.906 -0.501 1 47.97 5 ASP B O 1
ATOM 668 N N . SER B 1 6 ? 12.727 24.078 1.2 1 62 6 SER B N 1
ATOM 669 C CA . SER B 1 6 ? 11.711 23.875 2.227 1 62 6 SER B CA 1
ATOM 670 C C . SER B 1 6 ? 10.352 24.406 1.771 1 62 6 SER B C 1
ATOM 672 O O . SER B 1 6 ? 9.414 24.469 2.564 1 62 6 SER B O 1
ATOM 674 N N . SER B 1 7 ? 10.328 24.891 0.505 1 78.94 7 SER B N 1
ATOM 675 C CA . SER B 1 7 ? 9.086 25.578 0.175 1 78.94 7 SER B CA 1
ATOM 676 C C . SER B 1 7 ? 8.164 24.703 -0.659 1 78.94 7 SER B C 1
ATOM 678 O O . SER B 1 7 ? 7.039 25.078 -0.971 1 78.94 7 SER B O 1
ATOM 680 N N . GLY B 1 8 ? 8.617 23.625 -0.973 1 89.38 8 GLY B N 1
ATOM 681 C CA . GLY B 1 8 ? 7.746 22.781 -1.779 1 89.38 8 GLY B CA 1
ATOM 682 C C . GLY B 1 8 ? 7.074 21.688 -0.983 1 89.38 8 GLY B C 1
ATOM 683 O O . GLY B 1 8 ? 7.273 21.578 0.229 1 89.38 8 GLY B O 1
ATOM 684 N N . PRO B 1 9 ? 6.164 21.078 -1.623 1 94.69 9 PRO B N 1
ATOM 685 C CA . PRO B 1 9 ? 5.449 19.984 -0.945 1 94.69 9 PRO B CA 1
ATOM 686 C C . PRO B 1 9 ? 6.383 18.906 -0.425 1 94.69 9 PRO B C 1
ATOM 688 O O . PRO B 1 9 ? 7.406 18.609 -1.052 1 94.69 9 PRO B O 1
ATOM 691 N N . LYS B 1 10 ? 6.137 18.391 0.761 1 97.5 10 LYS B N 1
ATOM 692 C CA . LYS B 1 10 ? 6.883 17.297 1.373 1 97.5 10 LYS B CA 1
ATOM 693 C C . LYS B 1 10 ? 5.945 16.188 1.83 1 97.5 10 LYS B C 1
ATOM 695 O O . LYS B 1 10 ? 4.93 16.453 2.482 1 97.5 10 LYS B O 1
ATOM 700 N N . ARG B 1 11 ? 6.32 14.922 1.53 1 98.25 11 ARG B N 1
ATOM 701 C CA . ARG B 1 11 ? 5.531 13.742 1.875 1 98.25 11 ARG B CA 1
ATOM 702 C C . ARG B 1 11 ? 6.129 13.016 3.078 1 98.25 11 ARG B C 1
ATOM 704 O O . ARG B 1 11 ? 7.32 12.695 3.088 1 98.25 11 ARG B O 1
ATOM 711 N N . LEU B 1 12 ? 5.254 12.75 4.043 1 98.44 12 LEU B N 1
ATOM 712 C CA . LEU B 1 12 ? 5.645 12.031 5.254 1 98.44 12 LEU B CA 1
ATOM 713 C C . LEU B 1 12 ? 5.148 10.594 5.215 1 98.44 12 LEU B C 1
ATOM 715 O O . LEU B 1 12 ? 4.012 10.336 4.816 1 98.44 12 LEU B O 1
ATOM 719 N N . HIS B 1 13 ? 6.059 9.742 5.559 1 98.62 13 HIS B N 1
ATOM 720 C CA . HIS B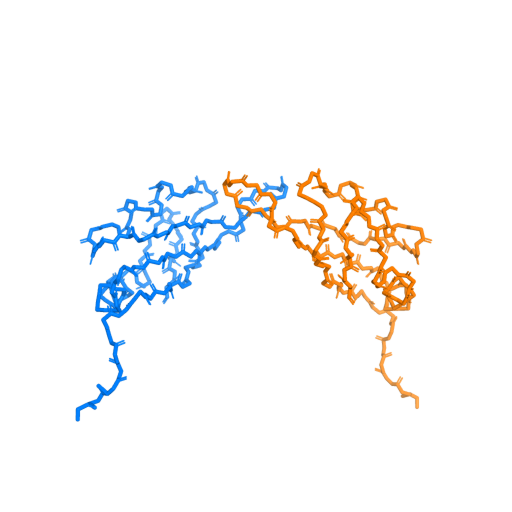 1 13 ? 5.672 8.359 5.828 1 98.62 13 HIS B CA 1
ATOM 721 C C . HIS B 1 13 ? 5.223 8.188 7.277 1 98.62 13 HIS B C 1
ATOM 723 O O . HIS B 1 13 ? 5.945 8.562 8.203 1 98.62 13 HIS B O 1
ATOM 729 N N . VAL B 1 14 ? 4.012 7.621 7.422 1 98.31 14 VAL B N 1
ATOM 730 C CA . VAL B 1 14 ? 3.426 7.426 8.742 1 98.31 14 VAL B CA 1
ATOM 731 C C . VAL B 1 14 ? 3.17 5.941 8.984 1 98.31 14 VAL B C 1
ATOM 733 O O . VAL B 1 14 ? 2.551 5.27 8.148 1 98.31 14 VAL B O 1
ATOM 736 N N . THR B 1 15 ? 3.639 5.449 10.125 1 98.19 15 THR B N 1
ATOM 737 C CA . THR B 1 15 ? 3.471 4.027 10.414 1 98.19 15 THR B CA 1
ATOM 738 C C . THR B 1 15 ? 2.865 3.82 11.797 1 98.19 15 THR B C 1
ATOM 740 O O . THR B 1 15 ? 2.711 4.773 12.562 1 98.19 15 THR B O 1
ATOM 743 N N . ASN B 1 16 ? 2.398 2.641 11.93 1 98 16 ASN B N 1
ATOM 744 C CA . ASN B 1 16 ? 1.776 2.211 13.172 1 98 16 ASN B CA 1
ATOM 745 C C . ASN B 1 16 ? 0.473 2.959 13.438 1 98 16 ASN B C 1
ATOM 747 O O . ASN B 1 16 ? 0.191 3.342 14.578 1 98 16 ASN B O 1
ATOM 751 N N . ILE B 1 17 ? -0.163 3.145 12.398 1 97.12 17 ILE B N 1
ATOM 752 C CA . ILE B 1 17 ? -1.48 3.766 12.477 1 97.12 17 ILE B CA 1
ATOM 753 C C . ILE B 1 17 ? -2.52 2.723 12.883 1 97.12 17 ILE B C 1
ATOM 755 O O . ILE B 1 17 ? -2.496 1.591 12.391 1 97.12 17 ILE B O 1
ATOM 759 N N . PRO B 1 18 ? -3.383 3.178 13.812 1 97 18 PRO B N 1
ATOM 760 C CA . PRO B 1 18 ? -4.465 2.244 14.133 1 97 18 PRO B CA 1
ATOM 761 C C . PRO B 1 18 ? -5.207 1.754 12.891 1 97 18 PRO B C 1
ATOM 763 O O . PRO B 1 18 ? -5.473 2.537 11.977 1 97 18 PRO B O 1
ATOM 766 N N . PHE B 1 19 ? -5.656 0.409 12.883 1 96.38 19 PHE B N 1
ATOM 767 C CA . PHE B 1 19 ? -6.223 -0.21 11.688 1 96.38 19 PHE B CA 1
ATOM 768 C C . PHE B 1 19 ? -7.582 0.394 11.352 1 96.38 19 PHE B C 1
ATOM 770 O O . PHE B 1 19 ? -8.031 0.325 10.211 1 96.38 19 PHE B O 1
ATOM 777 N N . ARG B 1 20 ? -8.219 1.03 12.305 1 95.81 20 ARG B N 1
ATOM 778 C CA . ARG B 1 20 ? -9.547 1.605 12.094 1 95.81 20 ARG B CA 1
ATOM 779 C C . ARG B 1 20 ? -9.445 2.982 11.445 1 95.81 20 ARG B C 1
ATOM 781 O O . ARG B 1 20 ? -10.453 3.527 10.977 1 95.81 20 ARG B O 1
ATOM 788 N N . PHE B 1 21 ? -8.273 3.533 11.43 1 96.38 21 PHE B N 1
ATOM 789 C CA . PHE B 1 21 ? -8.086 4.859 10.852 1 96.38 21 PHE B CA 1
ATOM 790 C C . PHE B 1 21 ? -8.336 4.84 9.352 1 96.38 21 PHE B C 1
ATOM 792 O O . PHE B 1 21 ? -8.008 3.857 8.68 1 96.38 21 PHE B O 1
ATOM 799 N N . ARG B 1 22 ? -8.82 5.918 8.891 1 96.44 22 ARG B N 1
ATOM 800 C CA . ARG B 1 22 ? -8.977 6.199 7.473 1 96.44 22 ARG B CA 1
ATOM 801 C C . ARG B 1 22 ? -8.312 7.516 7.094 1 96.44 22 ARG B C 1
ATOM 803 O O . ARG B 1 22 ? -7.664 8.148 7.926 1 96.44 22 ARG B O 1
ATOM 810 N N . ASP B 1 23 ? -8.445 7.809 5.848 1 97.31 23 ASP B N 1
ATOM 811 C CA . ASP B 1 23 ? -7.773 9.016 5.363 1 97.31 23 ASP B CA 1
ATOM 812 C C . ASP B 1 23 ? -8.211 10.242 6.16 1 97.31 23 ASP B C 1
ATOM 814 O O . ASP B 1 23 ? -7.383 11.094 6.488 1 97.31 23 ASP B O 1
ATOM 818 N N . ASN B 1 24 ? -9.477 10.305 6.512 1 96.62 24 ASN B N 1
ATOM 819 C CA . ASN B 1 24 ? -10 11.461 7.23 1 96.62 24 ASN B CA 1
ATOM 820 C C . ASN B 1 24 ? -9.406 11.57 8.633 1 96.62 24 ASN B C 1
ATOM 822 O O . ASN B 1 24 ? -9.117 12.672 9.102 1 96.62 24 ASN B O 1
ATOM 826 N N . ASP B 1 25 ? -9.219 10.422 9.297 1 96.31 25 ASP B N 1
ATOM 827 C CA . ASP B 1 25 ? -8.602 10.414 10.617 1 96.31 25 ASP B CA 1
ATOM 828 C C . ASP B 1 25 ? -7.172 10.945 10.562 1 96.31 25 ASP B C 1
ATOM 830 O O . ASP B 1 25 ? -6.77 11.758 11.398 1 96.31 25 ASP B O 1
ATOM 834 N N . LEU B 1 26 ? -6.473 10.508 9.562 1 96.12 26 LEU B N 1
ATOM 835 C CA . LEU B 1 26 ? -5.09 10.953 9.383 1 96.12 26 LEU B CA 1
ATOM 836 C C . LEU B 1 26 ? -5.035 12.438 9.039 1 96.12 26 LEU B C 1
ATOM 838 O O . LEU B 1 26 ? -4.172 13.164 9.539 1 96.12 26 LEU B O 1
ATOM 842 N N . ARG B 1 27 ? -5.961 12.852 8.234 1 97.12 27 ARG B N 1
ATOM 843 C CA . ARG B 1 27 ? -6.035 14.258 7.855 1 97.12 27 ARG B CA 1
ATOM 844 C C . ARG B 1 27 ? -6.273 15.141 9.078 1 97.12 27 ARG B C 1
ATOM 846 O O . ARG B 1 27 ? -5.637 16.188 9.227 1 97.12 27 ARG B O 1
ATOM 853 N N . GLN B 1 28 ? -7.152 14.727 9.914 1 96.44 28 GLN B N 1
ATOM 854 C CA . GLN B 1 28 ? -7.461 15.484 11.125 1 96.44 28 GLN B CA 1
ATOM 855 C C . GLN B 1 28 ? -6.262 15.523 12.062 1 96.44 28 GLN B C 1
ATOM 857 O O . GLN B 1 28 ? -5.973 16.562 12.664 1 96.44 28 GLN B O 1
ATOM 862 N N . MET B 1 29 ? -5.586 14.484 12.117 1 95.44 29 MET B N 1
ATOM 863 C CA . MET B 1 29 ? -4.438 14.359 13.008 1 95.44 29 MET B CA 1
ATOM 864 C C . MET B 1 29 ? -3.297 15.266 12.562 1 95.44 29 MET B C 1
ATOM 866 O O . MET B 1 29 ? -2.646 15.906 13.391 1 95.44 29 MET B O 1
ATOM 870 N N . PHE B 1 30 ? -3.078 15.398 11.297 1 97.69 30 PHE B N 1
ATOM 871 C CA . PHE B 1 30 ? -1.932 16.125 10.766 1 97.69 30 PHE B CA 1
ATOM 872 C C . PHE B 1 30 ? -2.332 17.547 10.359 1 97.69 30 PHE B C 1
ATOM 874 O O . PHE B 1 30 ? -1.474 18.406 10.188 1 97.69 30 PHE B O 1
ATOM 881 N N . GLY B 1 31 ? -3.6 17.766 10.18 1 96.75 31 GLY B N 1
ATOM 882 C CA . GLY B 1 31 ? -4.102 19.016 9.648 1 96.75 31 GLY B CA 1
ATOM 883 C C . GLY B 1 31 ? -3.814 20.203 10.555 1 96.75 31 GLY B C 1
ATOM 884 O O . GLY B 1 31 ? -3.809 21.344 10.102 1 96.75 31 GLY B O 1
ATOM 885 N N . SER B 1 32 ? -3.59 20.031 11.828 1 95.25 32 SER B N 1
ATOM 886 C CA . SER B 1 32 ? -3.348 21.094 12.797 1 95.25 32 SER B CA 1
ATOM 887 C C . SER B 1 32 ? -1.961 21.703 12.609 1 95.25 32 SER B C 1
ATOM 889 O O . SER B 1 32 ? -1.675 22.781 13.141 1 95.25 32 SER B O 1
ATOM 891 N N . PHE B 1 33 ? -1.163 21.094 11.742 1 96.25 33 PHE B N 1
ATOM 892 C CA . PHE B 1 33 ? 0.222 21.531 11.648 1 96.25 33 PHE B CA 1
ATOM 893 C C . PHE B 1 33 ? 0.471 22.25 10.32 1 96.25 33 PHE B C 1
ATOM 895 O O . PHE B 1 33 ? 1.562 22.766 10.086 1 96.25 33 PHE B O 1
ATOM 902 N N . GLY B 1 34 ? -0.537 22.188 9.469 1 95.44 34 GLY B N 1
ATOM 903 C CA . GLY B 1 34 ? -0.385 22.844 8.188 1 95.44 34 GLY B CA 1
ATOM 904 C C . GLY B 1 34 ? -1.419 22.406 7.164 1 95.44 34 GLY B C 1
ATOM 905 O O . GLY B 1 34 ? -2.346 21.672 7.492 1 95.44 34 GLY B O 1
ATOM 906 N N . VAL B 1 35 ? -1.198 22.938 5.973 1 96.19 35 VAL B N 1
ATOM 907 C CA . VAL B 1 35 ? -2.1 22.609 4.871 1 96.19 35 VAL B CA 1
ATOM 908 C C . VAL B 1 35 ? -1.679 21.297 4.234 1 96.19 35 VAL B C 1
ATOM 910 O O . VAL B 1 35 ? -0.542 21.156 3.777 1 96.19 35 VAL B O 1
ATOM 913 N N . ILE B 1 36 ? -2.625 20.391 4.176 1 97.62 36 ILE B N 1
ATOM 914 C CA . ILE B 1 36 ? -2.357 19.062 3.656 1 97.62 36 ILE B CA 1
ATOM 915 C C . ILE B 1 36 ? -2.75 18.984 2.184 1 97.62 36 ILE B C 1
ATOM 917 O O . ILE B 1 36 ? -3.879 19.328 1.818 1 97.62 36 ILE B O 1
ATOM 921 N N . ALA B 1 37 ? -1.793 18.609 1.404 1 97.19 37 ALA B N 1
ATOM 922 C CA . ALA B 1 37 ? -2.039 18.453 -0.027 1 97.19 37 ALA B CA 1
ATOM 923 C C . ALA B 1 37 ? -2.674 17.109 -0.335 1 97.19 37 ALA B C 1
ATOM 925 O O . ALA B 1 37 ? -3.555 17 -1.192 1 97.19 37 ALA B O 1
ATOM 926 N N . ASP B 1 38 ? -2.266 16.062 0.369 1 97.19 38 ASP B N 1
ATOM 927 C CA . ASP B 1 38 ? -2.768 14.727 0.091 1 97.19 38 ASP B CA 1
ATOM 928 C C . ASP B 1 38 ? -2.584 13.812 1.299 1 97.19 38 ASP B C 1
ATOM 930 O O . ASP B 1 38 ? -1.633 13.969 2.066 1 97.19 38 ASP B O 1
ATOM 934 N N . VAL B 1 39 ? -3.521 12.93 1.464 1 97.81 39 VAL B N 1
ATOM 935 C CA . VAL B 1 39 ? -3.447 11.891 2.49 1 97.81 39 VAL B CA 1
ATOM 936 C C . VAL B 1 39 ? -3.854 10.547 1.898 1 97.81 39 VAL B C 1
ATOM 938 O O . VAL B 1 39 ? -4.805 10.469 1.113 1 97.81 39 VAL B O 1
ATOM 941 N N . GLU B 1 40 ? -3.102 9.531 2.35 1 97.69 40 GLU B N 1
ATOM 942 C CA . GLU B 1 40 ? -3.473 8.195 1.896 1 97.69 40 GLU B CA 1
ATOM 943 C C . GLU B 1 40 ? -3.014 7.129 2.889 1 97.69 40 GLU B C 1
ATOM 945 O O . GLU B 1 40 ? -1.864 7.141 3.334 1 97.69 40 GLU B O 1
ATOM 950 N N . ILE B 1 41 ? -3.898 6.234 3.201 1 98.25 41 ILE B N 1
ATOM 951 C CA . ILE B 1 41 ? -3.564 5.027 3.949 1 98.25 41 ILE B CA 1
ATOM 952 C C . ILE B 1 41 ? -3.566 3.824 3.01 1 98.25 41 ILE B C 1
ATOM 954 O O . ILE B 1 41 ? -4.395 3.738 2.1 1 98.25 41 ILE B O 1
ATOM 958 N N . ILE B 1 42 ? -2.637 3.004 3.197 1 98.19 42 ILE B N 1
ATOM 959 C CA . ILE B 1 42 ? -2.473 1.844 2.328 1 98.19 42 ILE B CA 1
ATOM 960 C C . ILE B 1 42 ? -3.246 0.658 2.9 1 98.19 42 ILE B C 1
ATOM 962 O O . ILE B 1 42 ? -3.135 0.353 4.09 1 98.19 42 ILE B O 1
ATOM 966 N N . TYR B 1 43 ? -4.02 0.035 1.979 1 97.88 43 TYR B N 1
ATOM 967 C CA . TYR B 1 43 ? -4.875 -1.091 2.334 1 97.88 43 TYR B CA 1
ATOM 968 C C . TYR B 1 43 ? -4.527 -2.324 1.508 1 97.88 43 TYR B C 1
ATOM 970 O O . TYR B 1 43 ? -3.924 -2.211 0.438 1 97.88 43 TYR B O 1
ATOM 978 N N . ASN B 1 44 ? -4.875 -3.43 2.045 1 96.5 44 ASN B N 1
ATOM 979 C CA . ASN B 1 44 ? -5.102 -4.629 1.245 1 96.5 44 ASN B CA 1
ATOM 980 C C . ASN B 1 44 ? -6.527 -5.148 1.405 1 96.5 44 ASN B C 1
ATOM 982 O O . ASN B 1 44 ? -7.387 -4.457 1.96 1 96.5 44 ASN B O 1
ATOM 986 N N . GLU B 1 45 ? -6.758 -6.297 0.846 1 93 45 GLU B N 1
ATOM 987 C CA . GLU B 1 45 ? -8.117 -6.824 0.875 1 93 45 GLU B CA 1
ATOM 988 C C . GLU B 1 45 ? -8.594 -7.059 2.307 1 93 45 GLU B C 1
ATOM 990 O O . GLU B 1 45 ? -9.789 -7.062 2.578 1 93 45 GLU B O 1
ATOM 995 N N . ARG B 1 46 ? -7.684 -7.227 3.172 1 91.75 46 ARG B N 1
ATOM 996 C CA . ARG B 1 46 ? -8.008 -7.535 4.562 1 91.75 46 ARG B CA 1
ATOM 997 C C . ARG B 1 46 ? -8.219 -6.262 5.371 1 91.75 46 ARG B C 1
ATOM 999 O O . ARG B 1 46 ? -8.875 -6.289 6.414 1 91.75 46 ARG B O 1
ATOM 1006 N N . GLY B 1 47 ? -7.695 -5.199 4.922 1 95 47 GLY B N 1
ATOM 1007 C CA . GLY B 1 47 ? -7.828 -3.928 5.617 1 95 47 GLY B CA 1
ATOM 1008 C C . GLY B 1 47 ? -6.566 -3.086 5.57 1 95 47 GLY B C 1
ATOM 1009 O O . GLY B 1 47 ? -5.691 -3.322 4.734 1 95 47 GLY B O 1
ATOM 1010 N N . SER B 1 48 ? -6.621 -2.051 6.5 1 97.19 48 SER B N 1
ATOM 1011 C CA . SER B 1 48 ? -5.477 -1.148 6.574 1 97.19 48 SER B CA 1
ATOM 1012 C C . SER B 1 48 ? -4.199 -1.905 6.918 1 97.19 48 SER B C 1
ATOM 1014 O O . SER B 1 48 ? -4.207 -2.797 7.77 1 97.19 48 SER B O 1
ATOM 1016 N N . LYS B 1 49 ? -3.111 -1.496 6.367 1 96.69 49 LYS B N 1
ATOM 1017 C CA . LYS B 1 49 ? -1.813 -2.098 6.652 1 96.69 49 LYS B CA 1
ATOM 1018 C C . LYS B 1 49 ? -1.107 -1.366 7.793 1 96.69 49 LYS B C 1
ATOM 1020 O O . LYS B 1 49 ? 0.004 -1.733 8.18 1 96.69 49 LYS B O 1
ATOM 1025 N N . GLY B 1 50 ? -1.662 -0.302 8.242 1 97.19 50 GLY B N 1
ATOM 1026 C CA . GLY B 1 50 ? -1.136 0.399 9.398 1 97.19 50 GLY B CA 1
ATOM 1027 C C . GLY B 1 50 ? -0.102 1.451 9.047 1 97.19 50 GLY B C 1
ATOM 1028 O O . GLY B 1 50 ? 0.714 1.836 9.883 1 97.19 50 GLY B O 1
ATOM 1029 N N . PHE B 1 51 ? -0.082 1.725 7.766 1 98 51 PHE B N 1
ATOM 1030 C CA . PHE B 1 51 ? 0.798 2.818 7.375 1 98 51 PHE B CA 1
ATOM 1031 C C . PHE B 1 51 ? 0.183 3.629 6.242 1 98 51 PHE B C 1
ATOM 1033 O O . PHE B 1 51 ? -0.785 3.193 5.613 1 98 51 PHE B O 1
ATOM 1040 N N . GLY B 1 52 ? 0.75 4.82 6.074 1 98.12 52 GLY B N 1
ATOM 1041 C CA . GLY B 1 52 ? 0.265 5.734 5.051 1 98.12 52 GLY B CA 1
ATOM 1042 C C . GLY B 1 52 ? 1.193 6.914 4.816 1 98.12 52 GLY B C 1
ATOM 1043 O O . GLY B 1 52 ? 2.35 6.891 5.238 1 98.12 52 GLY B O 1
ATOM 1044 N N . PHE B 1 53 ? 0.625 7.832 4.062 1 98.44 53 PHE B N 1
ATOM 1045 C CA . PHE B 1 53 ? 1.414 8.992 3.66 1 98.44 53 PHE B CA 1
ATOM 1046 C C . PHE B 1 53 ? 0.598 10.273 3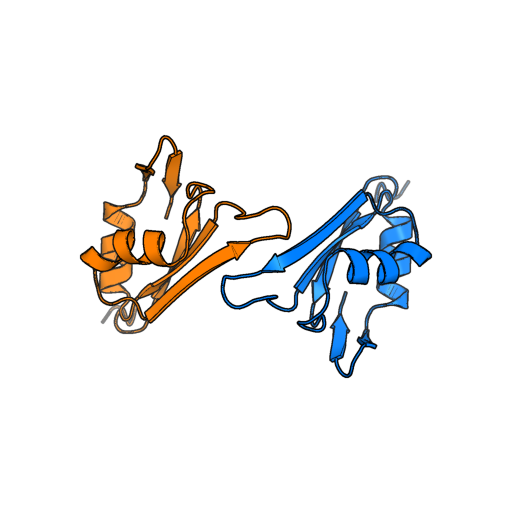.783 1 98.44 53 PHE B C 1
ATOM 1048 O O . PHE B 1 53 ? -0.593 10.289 3.465 1 98.44 53 PHE B O 1
ATOM 1055 N N . VAL B 1 54 ? 1.272 11.289 4.188 1 98.31 54 VAL B N 1
ATOM 1056 C CA . VAL B 1 54 ? 0.684 12.617 4.273 1 98.31 54 VAL B CA 1
ATOM 1057 C C . VAL B 1 54 ? 1.579 13.625 3.557 1 98.31 54 VAL B C 1
ATOM 1059 O O . VAL B 1 54 ? 2.775 13.719 3.846 1 98.31 54 VAL B O 1
ATOM 1062 N N . THR B 1 55 ? 1.03 14.312 2.652 1 98.31 55 THR B N 1
ATOM 1063 C CA . THR B 1 55 ? 1.774 15.336 1.921 1 98.31 55 THR B CA 1
ATOM 1064 C C . THR B 1 55 ? 1.341 16.734 2.352 1 98.31 55 THR B C 1
ATOM 1066 O O . THR B 1 55 ? 0.167 17.094 2.232 1 98.31 55 THR B O 1
ATOM 1069 N N . PHE B 1 56 ? 2.348 17.469 2.742 1 98.06 56 PHE B N 1
ATOM 1070 C CA . PHE B 1 56 ? 2.109 18.859 3.102 1 98.06 56 PHE B CA 1
ATOM 1071 C C . PHE B 1 56 ? 2.488 19.797 1.952 1 98.06 56 PHE B C 1
ATOM 1073 O O . PHE B 1 56 ? 3.318 19.438 1.11 1 98.06 56 PHE B O 1
ATOM 1080 N N . ASN B 1 57 ? 1.881 20.922 2.01 1 96.88 57 ASN B N 1
ATOM 1081 C CA . ASN B 1 57 ? 2.156 21.906 0.968 1 96.88 57 ASN B CA 1
ATOM 1082 C C . ASN B 1 57 ? 3.576 22.453 1.078 1 96.88 57 ASN B C 1
ATOM 1084 O O . ASN B 1 57 ? 4.152 22.906 0.084 1 96.88 57 ASN B O 1
ATOM 1088 N N . THR B 1 58 ? 4.117 22.453 2.32 1 95.88 58 THR B N 1
ATOM 1089 C CA . THR B 1 58 ? 5.473 22.953 2.51 1 95.88 58 THR B CA 1
ATOM 1090 C C . THR B 1 58 ? 6.277 22.016 3.404 1 95.88 58 THR B C 1
ATOM 1092 O O . THR B 1 58 ? 5.719 21.359 4.281 1 95.88 58 THR B O 1
ATOM 1095 N N . ALA B 1 59 ? 7.555 22 3.219 1 96.44 59 ALA B N 1
ATOM 1096 C CA . ALA B 1 59 ? 8.453 21.188 4.031 1 96.44 59 ALA B CA 1
ATOM 1097 C C . ALA B 1 59 ? 8.438 21.641 5.488 1 96.44 59 ALA B C 1
ATOM 1099 O O . ALA B 1 59 ? 8.57 20.828 6.398 1 96.44 59 ALA B O 1
ATOM 1100 N N . ALA B 1 60 ? 8.297 22.922 5.648 1 95.94 60 ALA B N 1
ATOM 1101 C CA . ALA B 1 60 ? 8.281 23.469 7.004 1 95.94 60 ALA B CA 1
ATOM 1102 C C . ALA B 1 60 ? 7.129 22.906 7.816 1 95.94 60 ALA B C 1
ATOM 1104 O O . ALA B 1 60 ? 7.316 22.469 8.961 1 95.94 60 ALA B O 1
ATOM 1105 N N . GLU B 1 61 ? 5.969 22.859 7.227 1 96.56 61 GLU B N 1
ATOM 1106 C CA . GLU B 1 61 ? 4.785 22.312 7.887 1 96.56 61 GLU B CA 1
ATOM 1107 C C . GLU B 1 61 ? 4.945 20.812 8.156 1 96.56 61 GLU B C 1
ATOM 1109 O O . GLU B 1 61 ? 4.566 20.328 9.227 1 96.56 61 GLU B O 1
ATOM 1114 N N . ALA B 1 62 ? 5.508 20.109 7.203 1 97.44 62 ALA B N 1
ATOM 1115 C CA . ALA B 1 62 ? 5.75 18.688 7.348 1 97.44 62 ALA B CA 1
ATOM 1116 C C . ALA B 1 62 ? 6.703 18.406 8.508 1 97.44 62 ALA B C 1
ATOM 1118 O O . ALA B 1 62 ? 6.473 17.484 9.305 1 97.44 62 ALA B O 1
ATOM 1119 N N . ASN B 1 63 ? 7.746 19.156 8.562 1 96.69 63 ASN B N 1
ATOM 1120 C CA . ASN B 1 63 ? 8.742 18.969 9.617 1 96.69 63 ASN B CA 1
ATOM 1121 C C . ASN B 1 63 ? 8.156 19.25 11 1 96.69 63 ASN B C 1
ATOM 1123 O O . ASN B 1 63 ? 8.445 18.531 11.953 1 96.69 63 ASN B O 1
ATOM 1127 N N . LYS B 1 64 ? 7.395 20.281 11.039 1 96.38 64 LYS B N 1
ATOM 1128 C CA . LYS B 1 64 ? 6.707 20.609 12.289 1 96.38 64 LYS B CA 1
ATOM 1129 C C . LYS B 1 64 ? 5.82 19.453 12.742 1 96.38 64 LYS B C 1
ATOM 1131 O O . LYS B 1 64 ? 5.84 19.078 13.914 1 96.38 64 LYS B O 1
ATOM 1136 N N . ALA B 1 65 ? 5.051 18.938 11.828 1 97.44 65 ALA B N 1
ATOM 1137 C CA . ALA B 1 65 ? 4.164 17.812 12.125 1 97.44 65 ALA B CA 1
ATOM 1138 C C . ALA B 1 65 ? 4.957 16.594 12.586 1 97.44 65 ALA B C 1
ATOM 1140 O O . ALA B 1 65 ? 4.574 15.93 13.555 1 97.44 65 ALA B O 1
ATOM 1141 N N . ARG B 1 66 ? 5.992 16.281 11.875 1 97.69 66 ARG B N 1
ATOM 1142 C CA . ARG B 1 66 ? 6.84 15.148 12.203 1 97.69 66 ARG B CA 1
ATOM 1143 C C . ARG B 1 66 ? 7.371 15.258 13.633 1 97.69 66 ARG B C 1
ATOM 1145 O O . ARG B 1 66 ? 7.312 14.297 14.398 1 97.69 66 ARG B O 1
ATOM 1152 N N . GLU B 1 67 ? 7.895 16.406 13.977 1 96.31 67 GLU B N 1
ATOM 1153 C CA . GLU B 1 67 ? 8.484 16.641 15.289 1 96.31 67 GLU B CA 1
ATOM 1154 C C . GLU B 1 67 ? 7.441 16.5 16.391 1 96.31 67 GLU B C 1
ATOM 1156 O O . GLU B 1 67 ? 7.734 15.961 17.469 1 96.31 67 GLU B O 1
ATOM 1161 N N . LYS B 1 68 ? 6.281 16.906 16.109 1 95.88 68 LYS B N 1
ATOM 1162 C CA . LYS B 1 68 ? 5.246 16.953 17.141 1 95.88 68 LYS B CA 1
ATOM 1163 C C . LYS B 1 68 ? 4.539 15.602 17.266 1 95.88 68 LYS B C 1
ATOM 1165 O O . LYS B 1 68 ? 4.121 15.203 18.344 1 95.88 68 LYS B O 1
ATOM 1170 N N . LEU B 1 69 ? 4.398 14.867 16.125 1 96.44 69 LEU B N 1
ATOM 1171 C CA . LEU B 1 69 ? 3.52 13.703 16.125 1 96.44 69 LEU B CA 1
ATOM 1172 C C . LEU B 1 69 ? 4.324 12.414 16.219 1 96.44 69 LEU B C 1
ATOM 1174 O O . LEU B 1 69 ? 3.775 11.352 16.531 1 96.44 69 LEU B O 1
ATOM 1178 N N . ASN B 1 70 ? 5.586 12.5 15.906 1 97.5 70 ASN B N 1
ATOM 1179 C CA . ASN B 1 70 ? 6.41 11.297 15.969 1 97.5 70 ASN B CA 1
ATOM 1180 C C . ASN B 1 70 ? 6.465 10.719 17.375 1 97.5 70 ASN B C 1
ATOM 1182 O O . ASN B 1 70 ? 6.832 11.422 18.328 1 97.5 70 ASN B O 1
ATOM 1186 N N . GLY B 1 71 ? 6 9.516 17.5 1 96.62 71 GLY B N 1
ATOM 1187 C CA . GLY B 1 71 ? 6.051 8.852 18.797 1 96.62 71 GLY B CA 1
ATOM 1188 C C . GLY B 1 71 ? 4.793 9.062 19.625 1 96.62 71 GLY B C 1
ATOM 1189 O O . GLY B 1 71 ? 4.691 8.562 20.75 1 96.62 71 GLY B O 1
ATOM 1190 N N . THR B 1 72 ? 3.84 9.688 19.109 1 95.56 72 THR B N 1
ATOM 1191 C CA . THR B 1 72 ? 2.59 9.93 19.828 1 95.56 72 THR B CA 1
ATOM 1192 C C . THR B 1 72 ? 1.754 8.648 19.891 1 95.56 72 THR B C 1
ATOM 1194 O O . THR B 1 72 ? 1.657 7.914 18.906 1 95.56 72 THR B O 1
ATOM 1197 N N . ILE B 1 73 ? 1.129 8.43 20.984 1 95.62 73 ILE B N 1
ATOM 1198 C CA . ILE B 1 73 ? 0.288 7.254 21.188 1 95.62 73 ILE B CA 1
ATOM 1199 C C . ILE B 1 73 ? -1.147 7.57 20.766 1 95.62 73 ILE B C 1
ATOM 1201 O O . ILE B 1 73 ? -1.749 8.523 21.266 1 95.62 73 ILE B O 1
ATOM 1205 N N . VAL B 1 74 ? -1.559 6.824 19.844 1 93.69 74 VAL B N 1
ATOM 1206 C CA . VAL B 1 74 ? -2.932 6.957 19.375 1 93.69 74 VAL B CA 1
ATOM 1207 C C . VAL B 1 74 ? -3.627 5.598 19.406 1 93.69 74 VAL B C 1
ATOM 1209 O O . VAL B 1 74 ? -3.186 4.645 18.766 1 93.69 74 VAL B O 1
ATOM 1212 N N . ASP B 1 75 ? -4.719 5.523 20.188 1 94.12 75 ASP B N 1
ATOM 1213 C CA . ASP B 1 75 ? -5.477 4.289 20.359 1 94.12 75 ASP B CA 1
ATOM 1214 C C . ASP B 1 75 ? -4.559 3.133 20.75 1 94.12 75 ASP B C 1
ATOM 1216 O O . ASP B 1 75 ? -4.664 2.037 20.188 1 94.12 75 ASP B O 1
ATOM 1220 N N . GLY B 1 76 ? -3.615 3.404 21.547 1 94.25 76 GLY B N 1
ATOM 1221 C CA . GLY B 1 76 ? -2.736 2.385 22.094 1 94.25 76 GLY B CA 1
ATOM 1222 C C . GLY B 1 76 ? -1.565 2.053 21.188 1 94.25 76 GLY B C 1
ATOM 1223 O O . GLY B 1 76 ? -0.739 1.201 21.531 1 94.25 76 GLY B O 1
ATOM 1224 N N . ARG B 1 77 ? -1.425 2.713 20.094 1 96.38 77 ARG B N 1
ATOM 1225 C CA . ARG B 1 77 ? -0.341 2.477 19.141 1 96.38 77 ARG B CA 1
ATOM 1226 C C . ARG B 1 77 ? 0.548 3.707 19.016 1 96.38 77 ARG B C 1
ATOM 1228 O O . ARG B 1 77 ? 0.051 4.832 18.938 1 96.38 77 ARG B O 1
ATOM 1235 N N . LYS B 1 78 ? 1.825 3.516 18.969 1 97.5 78 LYS B N 1
ATOM 1236 C CA . LYS B 1 78 ? 2.777 4.613 18.828 1 97.5 78 LYS B CA 1
ATOM 1237 C C . LYS B 1 78 ? 2.98 4.992 17.375 1 97.5 78 LYS B C 1
ATOM 1239 O O . LYS B 1 78 ? 3.732 4.332 16.656 1 97.5 78 LYS B O 1
ATOM 1244 N N . VAL B 1 79 ? 2.391 5.988 16.969 1 97.5 79 VAL B N 1
ATOM 1245 C CA . VAL B 1 79 ? 2.482 6.465 15.602 1 97.5 79 VAL B CA 1
ATOM 1246 C C . VAL B 1 79 ? 3.893 6.984 15.328 1 97.5 79 VAL B C 1
ATOM 1248 O O . VAL B 1 79 ? 4.449 7.742 16.125 1 97.5 79 VAL B O 1
ATOM 1251 N N . GLU B 1 80 ? 4.367 6.547 14.273 1 98.06 80 GLU B N 1
ATOM 1252 C CA . GLU B 1 80 ? 5.707 6.984 13.883 1 98.06 80 GLU B CA 1
ATOM 1253 C C . GLU B 1 80 ? 5.68 7.73 12.547 1 98.06 80 GLU B C 1
ATOM 1255 O O . GLU B 1 80 ? 4.961 7.34 11.633 1 98.06 80 GLU B O 1
ATOM 1260 N N . VAL B 1 81 ? 6.449 8.789 12.57 1 97.5 81 VAL B N 1
ATOM 1261 C CA . VAL B 1 81 ? 6.5 9.633 11.383 1 97.5 81 VAL B CA 1
ATOM 1262 C C . VAL B 1 81 ? 7.949 9.812 10.938 1 97.5 81 VAL B C 1
ATOM 1264 O O . VAL B 1 81 ? 8.828 10.102 11.75 1 97.5 81 VAL B O 1
#

Solvent-accessible surface area (backbone atoms only — not comparable to full-atom values): 8555 Å² total; per-residue (Å²): 127,85,74,74,72,45,69,41,65,30,76,42,60,37,36,48,40,55,60,86,58,47,46,67,55,52,45,62,69,51,42,84,46,40,61,68,71,45,66,41,41,39,23,40,93,89,38,52,70,23,34,33,38,40,25,19,49,24,30,58,33,36,50,51,34,36,70,70,45,38,63,38,73,44,97,88,27,58,22,37,81,126,86,73,74,73,46,67,40,65,29,76,41,59,34,33,47,41,54,60,86,58,48,48,67,54,52,44,61,69,51,42,82,45,40,62,68,70,45,63,41,42,38,24,38,92,89,38,52,70,23,34,34,38,41,24,19,50,25,30,59,34,37,51,52,37,35,68,69,45,40,64,38,71,44,96,90,26,57,23,37,81

Secondary structure (DSSP, 8-state):
-----TTS-EEEEEES--TT--HHHHHHHHHTTS-EEEEEEEEETTEEEEEEEEEESSHHHHHHHHHHHTT-EETTEE-B-/-----TTS-EEEEEES--TT--HHHHHHHHHTTS-EEEEEEEEETTEEEEEEEEEESSHHHHHHHHHHHTT-EETTEE-B-

pLDDT: mean 92.58, std 13.99, range [36.28, 98.62]

Radius of gyration: 19.46 Å; Cα contacts (8 Å, |Δi|>4): 340; chains: 2; bounding box: 37×56×44 Å

Nearest PDB structures (foldseek):
  4zka-assembly4_D  TM=9.968E-01  e=1.355E-13  Homo sapiens
  4zka-assembly3_C  TM=9.952E-01  e=6.782E-12  Homo sapiens
  7vrl-assembly1_B  TM=8.853E-01  e=1.583E-11  Homo sapiens
  4f25-assembly1_A  TM=9.811E-01  e=2.513E-08  Homo sapiens
  4f26-assembly1_A  TM=9.802E-01  e=6.685E-08  Homo sapiens

InterPro domains:
  IPR000504 RNA recognition motif domain [PF00076] (13-79)
  IPR000504 RNA recognition motif domain [PS50102] (10-81)
  IPR000504 RNA recognition motif domain [SM00360] (11-80)
  IPR012677 Nucleotide-binding alpha-beta plait domain superfamily [G3DSA:3.30.70.330] (2-81)
  IPR035979 RNA-binding domain superfamily [SSF54928] (6-81)
  IPR047131 RNA binding protein fox-1 homolog 1-like [PTHR15597] (3-81)

Organism: Nematostella vectensis (NCBI:txid45351)